Protein AF-A0A662CBF0-F1 (afdb_monomer)

Secondary structure (DSSP, 8-state):
------------EEEGGGGTTS-HHHHHHHHHHHT-SEEEEE-SGGGGSTTHHHHHHHHTTTS-EEEEE------

Nearest PDB structures (foldseek):
  2zds-assembly1_E  TM=6.914E-01  e=1.122E-02  Streptomyces coelicolor
  1ujp-assembly1_A  TM=5.250E-01  e=5.197E-01  Thermus thermophilus HB8
  1wxj-assembly1_A  TM=5.218E-01  e=6.382E-01  Thermus thermophilus HB8
  2w4l-assembly1_B  TM=5.040E-01  e=1.665E+00  Homo sapiens

Solvent-accessible surface area (backbone atoms only — not comparable to full-atom values): 4631 Å² total; per-residue (Å²): 137,80,83,80,81,82,68,76,82,81,78,48,59,39,51,42,66,82,46,68,91,51,61,68,67,58,49,30,50,48,24,42,76,71,66,36,76,13,27,30,40,58,58,52,75,65,74,75,40,85,64,36,67,61,54,51,56,58,47,38,72,60,27,40,72,78,43,76,42,74,63,91,74,76,128

pLDDT: mean 87.04, std 15.93, range [42.69, 98.5]

Sequence (75 aa):
MGYNFFMAAVEVLLSTGSLYTFPLEKSFYLANRAGFDGVELVANEVYRRPRVEEYLRALSRIAPIRVIHAPFVVD

Foldseek 3Di:
DDDPPPDPPDAFAAECVVVVVDDSLVSLQCCLVVPGQFHAAEPDCCVVDVVSVVVLVVSCVSGNHPHYHDDPDPD

Radius of gyration: 14.68 Å; Cα contacts (8 Å, |Δi|>4): 85; chains: 1; bounding box: 37×27×52 Å

Structure (mmCIF, N/CA/C/O backbone):
data_AF-A0A662CBF0-F1
#
_entry.id   AF-A0A662CBF0-F1
#
loop_
_atom_site.group_PDB
_atom_site.id
_atom_site.type_symbol
_atom_site.label_atom_id
_atom_site.label_alt_id
_atom_site.label_comp_id
_atom_site.label_asym_id
_atom_site.label_entity_id
_atom_site.label_seq_id
_atom_site.pdbx_PDB_ins_code
_atom_site.Cartn_x
_atom_site.Cartn_y
_atom_site.Cartn_z
_atom_site.occupancy
_atom_site.B_iso_or_equiv
_atom_site.auth_seq_id
_atom_site.auth_comp_id
_atom_site.auth_asym_id
_atom_site.auth_atom_id
_atom_site.pdbx_PDB_model_num
ATOM 1 N N . MET A 1 1 ? -6.874 12.522 36.636 1.00 42.69 1 MET A N 1
ATOM 2 C CA . MET A 1 1 ? -6.224 13.246 35.524 1.00 42.69 1 MET A CA 1
ATOM 3 C C . MET A 1 1 ? -6.538 12.468 34.252 1.00 42.69 1 MET A C 1
ATOM 5 O O . MET A 1 1 ? -5.846 11.513 33.940 1.00 42.69 1 MET A O 1
ATOM 9 N N . GLY A 1 2 ? -7.697 12.737 33.646 1.00 52.12 2 GLY A N 1
ATOM 10 C CA . GLY A 1 2 ? -8.161 12.011 32.460 1.00 52.12 2 GLY A CA 1
ATOM 11 C C . GLY A 1 2 ? -7.551 12.639 31.217 1.00 52.12 2 GLY A C 1
ATOM 12 O O . GLY A 1 2 ? -7.698 13.844 31.021 1.00 52.12 2 GLY A O 1
ATOM 13 N N . TYR A 1 3 ? -6.839 11.856 30.411 1.00 54.41 3 TYR A N 1
ATOM 14 C CA . TYR A 1 3 ? -6.363 12.322 29.114 1.00 54.41 3 TYR A CA 1
ATOM 15 C C . TYR A 1 3 ? -7.577 12.556 28.216 1.00 54.41 3 TYR A C 1
ATOM 17 O O . TYR A 1 3 ? -8.280 11.621 27.837 1.00 54.41 3 TYR A O 1
ATOM 25 N N . ASN A 1 4 ? -7.849 13.826 27.931 1.00 51.47 4 ASN A N 1
ATOM 26 C CA . ASN A 1 4 ? -8.938 14.254 27.070 1.00 51.47 4 ASN A CA 1
ATOM 27 C C . ASN A 1 4 ? -8.505 14.009 25.614 1.00 51.47 4 ASN A C 1
ATOM 29 O O . ASN A 1 4 ? -7.912 14.875 24.978 1.00 51.47 4 ASN A O 1
ATOM 33 N N . PHE A 1 5 ? -8.742 12.793 25.115 1.00 57.00 5 PHE A N 1
ATOM 34 C CA . PHE A 1 5 ? -8.436 12.327 23.752 1.00 57.00 5 PHE A CA 1
ATOM 35 C C . PHE A 1 5 ? -9.360 12.951 22.684 1.00 57.00 5 PHE A C 1
ATOM 37 O O . PHE A 1 5 ? -9.789 12.283 21.745 1.00 57.00 5 PHE A O 1
ATOM 44 N N . PHE A 1 6 ? -9.697 14.238 22.800 1.00 55.41 6 PHE A N 1
ATOM 45 C 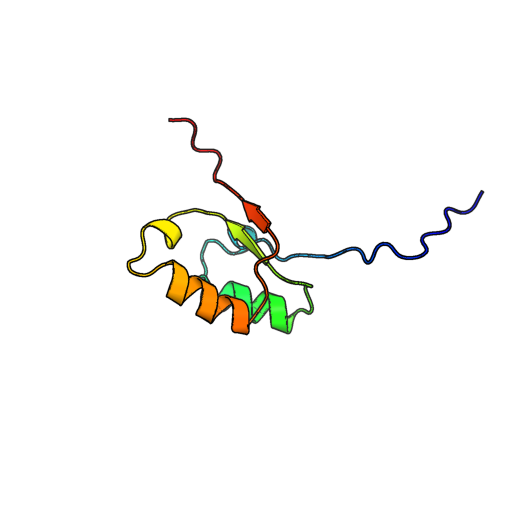CA . PHE A 1 6 ? -10.424 14.927 21.739 1.00 55.41 6 PHE A CA 1
ATOM 46 C C . PHE A 1 6 ? -9.487 15.191 20.541 1.00 55.41 6 PHE A C 1
ATOM 48 O O . PHE A 1 6 ? -8.859 16.235 20.422 1.00 55.41 6 PHE A O 1
ATOM 55 N N . MET A 1 7 ? -9.426 14.189 19.659 1.00 55.97 7 MET A N 1
ATOM 56 C CA . MET A 1 7 ? -9.537 14.326 18.203 1.00 55.97 7 MET A CA 1
ATOM 57 C C . MET A 1 7 ? -8.434 15.069 17.426 1.00 55.97 7 MET A C 1
ATOM 59 O O . MET A 1 7 ? -8.733 15.913 16.585 1.00 55.97 7 MET A O 1
ATOM 63 N N . ALA A 1 8 ? -7.178 14.635 17.529 1.00 58.62 8 ALA A N 1
ATOM 64 C CA . ALA A 1 8 ? -6.518 14.348 16.253 1.00 58.62 8 ALA A CA 1
ATOM 65 C C . ALA A 1 8 ? -7.131 13.026 15.776 1.00 58.62 8 ALA A C 1
ATOM 67 O O . ALA A 1 8 ? -7.058 12.040 16.509 1.00 58.62 8 ALA A O 1
ATOM 68 N N . ALA A 1 9 ? -7.828 13.010 14.637 1.00 73.31 9 ALA A N 1
ATOM 69 C CA . ALA A 1 9 ? -8.334 11.757 14.082 1.00 73.31 9 ALA A CA 1
ATOM 70 C C . ALA A 1 9 ? -7.134 10.818 13.885 1.00 73.31 9 ALA A C 1
ATOM 72 O O . ALA A 1 9 ? -6.226 11.130 13.116 1.00 73.31 9 ALA A O 1
ATOM 73 N N . VAL A 1 10 ? -7.077 9.733 14.661 1.00 87.00 10 VAL A N 1
ATOM 74 C CA . VAL A 1 10 ? -6.006 8.744 14.540 1.00 87.00 10 VAL A CA 1
ATOM 75 C C . VAL A 1 10 ? -6.289 7.955 13.274 1.00 87.00 10 VAL A C 1
ATOM 77 O O . VAL A 1 10 ? -7.277 7.230 13.227 1.00 87.00 10 VAL A O 1
ATOM 80 N N . GLU A 1 11 ? -5.440 8.117 12.261 1.00 93.25 11 GLU A N 1
ATOM 81 C CA . GLU A 1 11 ? -5.514 7.296 11.057 1.00 93.25 11 GLU A CA 1
ATOM 82 C C . GLU A 1 11 ? -4.898 5.920 11.334 1.00 93.25 11 GLU A C 1
ATOM 84 O O . GLU A 1 11 ? -3.778 5.802 11.843 1.00 93.25 11 GLU A O 1
ATOM 89 N N . VAL A 1 12 ? -5.627 4.872 10.970 1.00 96.06 12 VAL A N 1
ATOM 90 C CA . VAL A 1 12 ? -5.167 3.487 11.004 1.00 96.06 12 VAL A CA 1
ATOM 91 C C . VAL A 1 12 ? -5.018 3.007 9.567 1.00 96.06 12 VAL A C 1
ATOM 93 O O . VAL A 1 12 ? -5.976 2.969 8.797 1.00 96.06 12 VAL A O 1
ATOM 96 N N . LEU A 1 13 ? -3.798 2.619 9.199 1.00 98.00 13 LEU A N 1
ATOM 97 C CA . LEU A 1 13 ? -3.445 2.234 7.833 1.00 98.00 13 LEU A CA 1
ATOM 98 C C . LEU A 1 13 ? -3.139 0.741 7.744 1.00 98.00 13 LEU A C 1
ATOM 100 O O . LEU A 1 13 ? -2.516 0.175 8.644 1.00 98.00 13 LEU A O 1
ATOM 104 N N . LEU A 1 14 ? -3.508 0.113 6.626 1.00 97.81 14 LEU A N 1
ATOM 105 C CA . LEU A 1 14 ? -3.026 -1.228 6.307 1.00 97.81 14 LEU A CA 1
ATOM 106 C C . LEU A 1 14 ? -1.657 -1.132 5.624 1.00 97.81 14 LEU A C 1
ATOM 108 O O . LEU A 1 14 ? -1.541 -0.568 4.533 1.00 97.81 14 LEU A O 1
ATOM 112 N N . SER A 1 15 ? -0.630 -1.733 6.224 1.00 96.62 15 SER A N 1
ATOM 113 C CA . SER A 1 15 ? 0.656 -1.914 5.550 1.00 96.62 15 SER A CA 1
ATOM 114 C C . SER A 1 15 ? 0.527 -2.937 4.428 1.00 96.62 15 SER A C 1
ATOM 116 O O . SER A 1 15 ? 0.144 -4.089 4.645 1.00 96.62 15 SER A O 1
ATOM 118 N N . THR A 1 16 ? 0.898 -2.543 3.213 1.00 95.50 16 THR A N 1
ATOM 119 C CA . THR A 1 16 ? 0.987 -3.475 2.077 1.00 95.50 16 THR A CA 1
ATOM 120 C C . THR A 1 16 ? 2.067 -4.542 2.289 1.00 95.50 16 THR A C 1
ATOM 122 O O . THR A 1 16 ? 1.946 -5.638 1.740 1.00 95.50 16 THR A O 1
ATOM 125 N N . GLY A 1 17 ? 3.058 -4.286 3.154 1.00 93.50 17 GLY A N 1
ATOM 126 C CA . GLY A 1 17 ? 4.063 -5.265 3.574 1.00 93.50 17 GLY A CA 1
ATOM 127 C C . GLY A 1 17 ? 3.485 -6.417 4.398 1.00 93.50 17 GLY A C 1
ATOM 128 O O . GLY A 1 17 ? 3.965 -7.544 4.294 1.00 93.50 17 GLY A O 1
ATOM 129 N N . SER A 1 18 ? 2.397 -6.187 5.143 1.00 95.12 18 SER A N 1
ATOM 130 C CA . SER A 1 18 ? 1.700 -7.248 5.888 1.00 95.12 18 SER A CA 1
ATOM 131 C C . SER A 1 18 ? 1.061 -8.302 4.978 1.00 95.12 18 SER A C 1
ATOM 133 O O . SER A 1 18 ? 0.787 -9.412 5.426 1.00 95.12 18 SER A O 1
ATOM 135 N N . LEU A 1 19 ? 0.837 -7.971 3.702 1.00 94.69 19 LEU A N 1
ATOM 136 C CA . LEU A 1 19 ? 0.233 -8.841 2.691 1.00 94.69 19 LEU A CA 1
ATOM 137 C C . LEU A 1 19 ? 1.147 -9.001 1.464 1.00 94.69 19 LEU A C 1
ATOM 139 O O . LEU A 1 19 ? 0.655 -9.085 0.342 1.00 94.69 19 LEU A O 1
ATOM 143 N N . TYR A 1 20 ? 2.471 -9.044 1.654 1.00 90.25 20 TYR A N 1
ATOM 144 C CA . TYR A 1 20 ? 3.453 -9.041 0.555 1.00 90.25 20 TYR A CA 1
ATOM 145 C C . TYR A 1 20 ? 3.315 -10.204 -0.450 1.00 90.25 20 TYR A C 1
ATOM 147 O O . TYR A 1 20 ? 3.836 -10.127 -1.560 1.00 90.25 20 TYR A O 1
ATOM 155 N N . THR A 1 21 ? 2.617 -11.283 -0.084 1.00 91.50 21 THR A N 1
ATOM 156 C CA . THR A 1 21 ? 2.325 -12.426 -0.966 1.00 91.50 21 THR A CA 1
ATOM 157 C C . THR A 1 21 ? 1.101 -12.209 -1.860 1.00 91.50 21 THR A C 1
ATOM 159 O O . THR A 1 21 ? 0.851 -13.003 -2.768 1.00 91.50 21 THR A O 1
ATOM 162 N N . PHE A 1 22 ? 0.308 -11.162 -1.619 1.00 93.94 22 PHE A N 1
ATOM 163 C CA . PHE A 1 22 ? -0.858 -10.822 -2.427 1.00 93.94 22 PHE A CA 1
ATOM 164 C C . PHE A 1 22 ? -0.516 -9.786 -3.502 1.00 93.94 22 PHE A C 1
ATOM 166 O O . PHE A 1 22 ? 0.343 -8.928 -3.295 1.00 93.94 22 PHE A O 1
ATOM 173 N N . PRO A 1 23 ? -1.229 -9.803 -4.647 1.00 93.75 23 PRO A N 1
ATOM 174 C CA . PRO A 1 23 ? -1.171 -8.698 -5.592 1.00 93.75 23 PRO A CA 1
ATOM 175 C C . PRO A 1 23 ? -1.520 -7.382 -4.893 1.00 93.75 23 PRO A C 1
ATOM 177 O O . PRO A 1 23 ? -2.480 -7.328 -4.125 1.00 93.75 23 PRO A O 1
ATOM 180 N N . LEU A 1 24 ? -0.784 -6.314 -5.205 1.00 94.50 24 LEU A N 1
ATOM 181 C CA . LEU A 1 24 ? -0.936 -5.023 -4.529 1.00 94.50 24 LEU A CA 1
ATOM 182 C C . LEU A 1 24 ? -2.380 -4.493 -4.571 1.00 94.50 24 LEU A C 1
ATOM 184 O O . LEU A 1 24 ? -2.888 -4.003 -3.569 1.00 94.50 24 LEU A O 1
ATO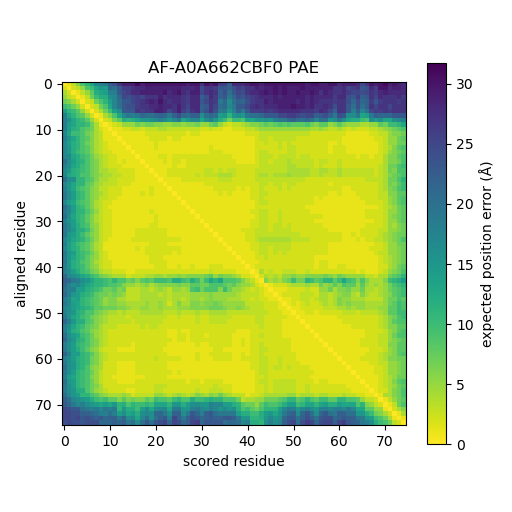M 188 N N . GLU A 1 25 ? -3.072 -4.668 -5.698 1.00 96.19 25 GLU A N 1
ATOM 189 C CA . GLU A 1 25 ? -4.487 -4.308 -5.851 1.00 96.19 25 GLU A CA 1
ATOM 190 C C . GLU A 1 25 ? -5.391 -4.986 -4.810 1.00 96.19 25 GLU A C 1
ATOM 192 O O . GLU A 1 25 ? -6.266 -4.347 -4.223 1.00 96.19 25 GLU A O 1
ATOM 197 N N . LYS A 1 26 ? -5.138 -6.264 -4.506 1.00 97.56 26 LYS A N 1
ATOM 198 C CA . LYS A 1 26 ? -5.893 -7.009 -3.494 1.00 97.56 26 LYS A CA 1
ATOM 199 C C . LYS A 1 26 ? -5.692 -6.408 -2.103 1.00 97.56 26 LYS A C 1
ATOM 201 O O . LYS A 1 26 ? -6.656 -6.331 -1.345 1.00 97.56 26 LYS A O 1
ATOM 206 N N . SER A 1 27 ? -4.485 -5.950 -1.776 1.00 97.12 27 SER A N 1
ATOM 207 C CA . SER A 1 27 ? -4.204 -5.286 -0.497 1.00 97.12 27 SER A CA 1
ATOM 208 C C . SER A 1 27 ? -5.002 -3.987 -0.344 1.00 97.12 27 SER A C 1
ATOM 210 O O . SER A 1 27 ? -5.575 -3.754 0.716 1.00 97.12 27 SER A O 1
ATOM 212 N N . PHE A 1 28 ? -5.135 -3.190 -1.409 1.00 98.31 28 PHE A N 1
ATOM 213 C CA . PHE A 1 28 ? -5.955 -1.970 -1.400 1.00 98.31 28 PHE A CA 1
ATOM 214 C C . PHE A 1 28 ? -7.448 -2.278 -1.225 1.00 98.31 28 PHE A C 1
ATOM 216 O O . PHE A 1 28 ? -8.114 -1.646 -0.405 1.00 98.31 28 PHE A O 1
ATOM 223 N N . TYR A 1 29 ? -7.975 -3.284 -1.935 1.00 98.50 29 TYR A N 1
ATOM 224 C CA . TYR A 1 29 ? -9.366 -3.715 -1.745 1.00 98.50 29 TYR A CA 1
ATOM 225 C C . TYR A 1 29 ? -9.636 -4.190 -0.317 1.00 98.50 29 TYR A C 1
ATOM 227 O O . TYR A 1 29 ? -10.684 -3.874 0.243 1.00 98.50 29 TYR A O 1
ATOM 235 N N . LEU A 1 30 ? -8.706 -4.945 0.275 1.00 98.44 30 LEU A N 1
ATOM 236 C CA . LEU A 1 30 ? -8.831 -5.421 1.651 1.00 98.44 30 LEU A CA 1
ATOM 237 C C . LEU A 1 30 ? -8.767 -4.271 2.660 1.00 98.44 30 LEU A C 1
ATOM 239 O O . LEU A 1 30 ? -9.581 -4.265 3.579 1.00 98.44 30 LEU A O 1
ATOM 243 N N . ALA A 1 31 ? -7.882 -3.288 2.461 1.00 98.31 31 ALA A N 1
ATOM 244 C CA . ALA A 1 31 ? -7.811 -2.092 3.302 1.00 98.31 31 ALA A CA 1
ATOM 245 C C . ALA A 1 31 ? -9.149 -1.338 3.319 1.00 98.31 31 ALA A C 1
ATOM 247 O O . ALA A 1 31 ? -9.716 -1.111 4.387 1.00 98.31 31 ALA A O 1
ATOM 248 N N . ASN A 1 32 ? -9.692 -1.044 2.132 1.00 98.38 32 ASN A N 1
ATOM 249 C CA . ASN A 1 32 ? -10.974 -0.353 1.994 1.00 98.38 32 ASN A CA 1
ATOM 250 C C . ASN A 1 32 ? -12.126 -1.163 2.607 1.00 98.38 32 ASN A C 1
ATOM 252 O O . ASN A 1 32 ? -12.919 -0.648 3.389 1.00 98.38 32 ASN A O 1
ATOM 256 N N . ARG A 1 33 ? -12.201 -2.466 2.304 1.00 98.44 33 ARG A N 1
ATOM 257 C CA . ARG A 1 33 ? -13.267 -3.341 2.816 1.00 98.44 33 ARG A CA 1
ATOM 258 C C . ARG A 1 33 ? -13.229 -3.494 4.340 1.00 98.44 33 ARG A C 1
ATOM 260 O O . ARG A 1 33 ? -14.280 -3.690 4.942 1.00 98.44 33 ARG A O 1
ATOM 267 N N . ALA A 1 34 ? -12.046 -3.455 4.945 1.00 97.94 34 ALA A N 1
ATOM 268 C CA . ALA A 1 34 ? -11.868 -3.594 6.387 1.00 97.94 34 ALA A CA 1
ATOM 269 C C . ALA A 1 34 ? -12.011 -2.268 7.158 1.00 97.94 34 ALA A C 1
ATOM 271 O O . ALA A 1 34 ? -12.012 -2.299 8.385 1.00 97.94 34 ALA A O 1
ATOM 272 N N . GLY A 1 35 ? -12.166 -1.132 6.467 1.00 97.56 35 GLY A N 1
ATOM 273 C CA . GLY A 1 35 ? -12.383 0.173 7.095 1.00 97.56 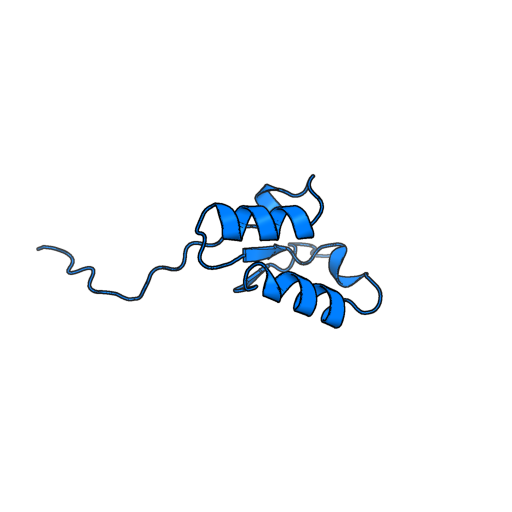35 GLY A CA 1
ATOM 274 C C . GLY A 1 35 ? -11.111 0.870 7.583 1.00 97.56 35 GLY A C 1
ATOM 275 O O . GLY A 1 35 ? -11.198 1.696 8.484 1.00 97.56 35 GLY A O 1
ATOM 276 N N . PHE A 1 36 ? -9.944 0.545 7.016 1.00 98.19 36 PHE A N 1
ATOM 277 C CA . PHE A 1 36 ? -8.727 1.333 7.241 1.00 98.19 36 PHE A CA 1
ATOM 278 C C . PHE A 1 36 ? -8.831 2.698 6.543 1.00 98.19 36 PHE A C 1
ATOM 280 O O . PHE A 1 36 ? -9.424 2.811 5.469 1.00 98.19 36 PHE A O 1
ATOM 287 N N . ASP A 1 37 ? -8.165 3.714 7.090 1.00 97.62 37 ASP A N 1
ATOM 288 C CA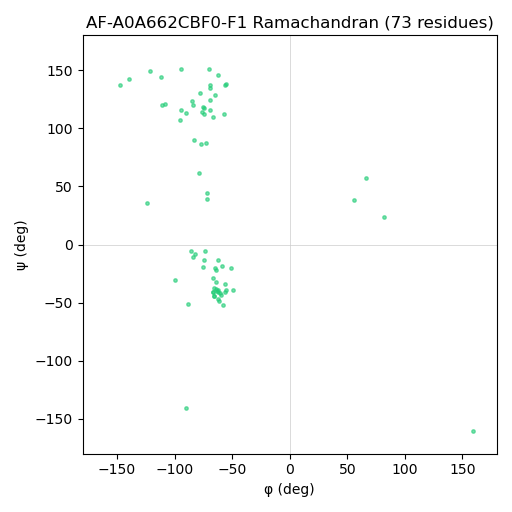 . ASP A 1 37 ? -8.152 5.087 6.554 1.00 97.62 37 ASP A CA 1
ATOM 289 C C . ASP A 1 37 ? -7.295 5.245 5.284 1.00 97.62 37 ASP A C 1
ATOM 291 O O . ASP A 1 37 ? -7.245 6.311 4.653 1.00 97.62 37 ASP A O 1
ATOM 295 N N . GLY A 1 38 ? -6.599 4.172 4.909 1.00 97.94 38 GLY A N 1
ATOM 296 C CA . GLY A 1 38 ? -5.756 4.078 3.734 1.00 97.94 38 GLY A CA 1
ATOM 297 C C . GLY A 1 38 ? -4.740 2.953 3.844 1.00 97.94 38 GLY A C 1
ATOM 298 O O . GLY A 1 38 ? -4.872 2.019 4.642 1.00 9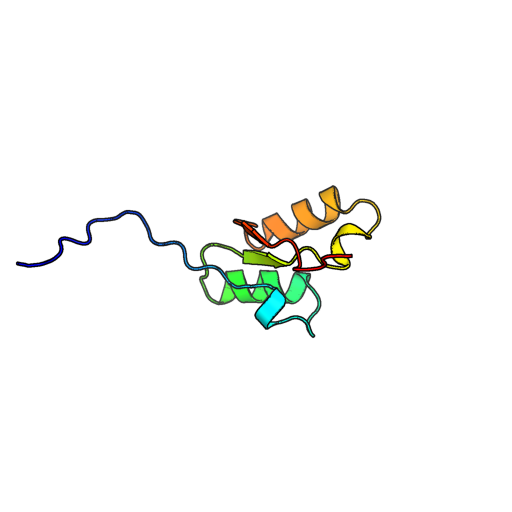7.94 38 GLY A O 1
ATOM 299 N N . VAL A 1 39 ? -3.701 3.064 3.025 1.00 98.00 39 VAL A N 1
ATOM 300 C CA . VAL A 1 39 ? -2.580 2.131 3.017 1.00 98.00 39 VAL A CA 1
ATOM 301 C C . VAL A 1 39 ? -1.256 2.829 3.285 1.00 98.00 39 VAL A C 1
ATOM 303 O O . VAL A 1 39 ? -1.033 3.981 2.895 1.00 98.00 39 VAL A O 1
ATOM 306 N N . GLU A 1 40 ? -0.357 2.074 3.901 1.00 96.94 40 GLU A N 1
ATOM 307 C CA . GLU A 1 40 ? 1.078 2.313 3.845 1.00 96.94 40 GLU A CA 1
ATOM 308 C C . GLU A 1 40 ? 1.655 1.455 2.705 1.00 96.94 40 GLU A C 1
ATOM 310 O O . GLU A 1 40 ? 1.534 0.222 2.685 1.00 96.94 40 GLU A O 1
ATOM 315 N N . LEU A 1 41 ? 2.188 2.129 1.683 1.00 95.62 41 LEU A N 1
ATOM 316 C CA . LEU A 1 41 ? 2.738 1.504 0.488 1.00 95.62 41 LEU A CA 1
ATOM 317 C C . LEU A 1 41 ? 4.224 1.208 0.695 1.00 95.62 41 LEU A C 1
ATOM 319 O O . LEU A 1 41 ? 5.037 2.130 0.705 1.00 95.62 41 LEU A O 1
ATOM 323 N N . VAL A 1 42 ? 4.588 -0.070 0.740 1.00 93.06 42 VAL A N 1
ATOM 324 C CA . VAL A 1 42 ? 5.988 -0.490 0.745 1.00 93.06 42 VAL A CA 1
ATOM 325 C C . VAL A 1 42 ? 6.555 -0.338 -0.664 1.00 93.06 42 VAL A C 1
ATOM 327 O O . VAL A 1 42 ? 6.092 -0.975 -1.618 1.00 93.06 42 VAL A O 1
ATOM 330 N N . ALA A 1 43 ? 7.568 0.513 -0.799 1.00 82.19 43 ALA A N 1
ATOM 331 C CA . ALA A 1 43 ? 8.199 0.881 -2.058 1.00 82.19 43 ALA A CA 1
ATOM 332 C C . ALA A 1 43 ? 9.182 -0.185 -2.565 1.00 82.19 43 ALA A C 1
ATOM 334 O O . ALA A 1 43 ? 10.369 0.067 -2.718 1.00 82.19 43 ALA A O 1
ATOM 335 N N . ASN A 1 44 ? 8.680 -1.388 -2.838 1.00 79.06 44 ASN A N 1
ATOM 336 C CA . ASN A 1 44 ? 9.468 -2.474 -3.427 1.00 79.06 44 ASN A CA 1
ATOM 337 C C . ASN A 1 44 ? 9.387 -2.434 -4.970 1.00 79.06 44 ASN A C 1
ATOM 339 O O . ASN A 1 44 ? 9.342 -1.374 -5.598 1.00 79.06 44 ASN A O 1
ATOM 343 N N . GLU A 1 45 ? 9.290 -3.610 -5.592 1.00 78.69 45 GLU A N 1
ATOM 344 C CA . GLU A 1 45 ? 9.215 -3.856 -7.038 1.00 78.69 45 GLU A CA 1
ATOM 345 C C . GLU A 1 45 ? 8.155 -3.033 -7.790 1.00 78.69 45 GLU A C 1
ATOM 347 O O . GLU A 1 45 ? 8.263 -2.843 -9.000 1.00 78.69 45 GLU A O 1
ATOM 352 N N . VAL A 1 46 ? 7.140 -2.499 -7.097 1.00 82.44 46 VAL A N 1
ATOM 353 C CA . VAL A 1 46 ? 6.095 -1.667 -7.712 1.00 82.44 46 VAL A CA 1
ATOM 354 C C . VAL A 1 46 ? 6.671 -0.455 -8.451 1.00 82.44 46 VAL A C 1
ATOM 356 O O . VAL A 1 46 ? 6.158 -0.099 -9.512 1.00 82.44 46 VAL A O 1
ATOM 359 N N . TYR A 1 47 ? 7.769 0.127 -7.956 1.00 84.44 47 TY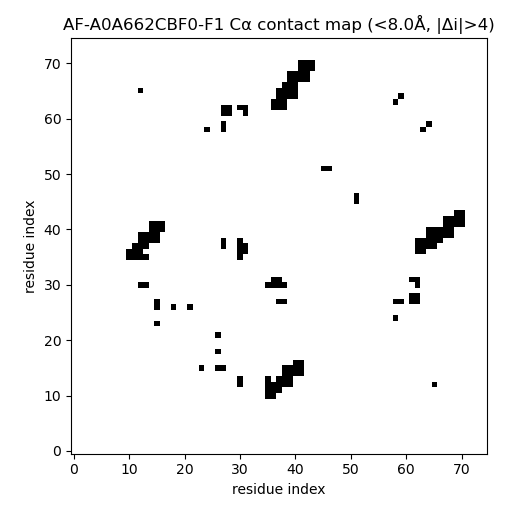R A N 1
ATOM 360 C CA . TYR A 1 47 ? 8.420 1.282 -8.582 1.00 84.44 47 TYR A CA 1
ATOM 361 C C . TYR A 1 47 ? 9.213 0.939 -9.845 1.00 84.44 47 TYR A C 1
ATOM 363 O O . TYR A 1 47 ? 9.516 1.833 -10.630 1.00 84.44 47 TYR A O 1
ATOM 371 N N . ARG A 1 48 ? 9.475 -0.347 -10.105 1.00 85.88 48 ARG A N 1
ATOM 372 C CA . ARG A 1 48 ? 10.070 -0.805 -11.371 1.00 85.88 48 ARG A CA 1
ATOM 373 C C . ARG A 1 48 ? 9.032 -0.959 -12.488 1.00 85.88 48 ARG A C 1
ATOM 375 O O . ARG A 1 48 ? 9.397 -1.199 -13.637 1.00 85.88 48 ARG A O 1
ATOM 382 N N . ARG A 1 49 ? 7.735 -0.832 -12.181 1.00 88.06 49 ARG A N 1
ATOM 383 C CA . ARG A 1 49 ? 6.656 -0.991 -13.162 1.00 88.06 49 ARG A CA 1
ATOM 384 C C . ARG A 1 49 ? 6.650 0.170 -14.170 1.00 88.06 49 ARG A C 1
ATOM 386 O O . ARG A 1 49 ? 6.655 1.333 -13.759 1.00 88.06 49 ARG A O 1
ATOM 393 N N . PRO A 1 50 ? 6.511 -0.101 -15.481 1.00 92.06 50 PRO A N 1
ATOM 394 C CA . PRO A 1 50 ? 6.225 0.945 -16.456 1.00 92.06 50 PRO A CA 1
ATOM 395 C C . PRO A 1 50 ? 4.958 1.716 -16.079 1.00 92.06 50 PRO A C 1
ATOM 397 O O . PRO A 1 50 ? 3.951 1.114 -15.702 1.00 92.06 50 PRO A O 1
ATOM 400 N N . ARG A 1 51 ? 4.996 3.048 -16.207 1.00 93.56 51 ARG A N 1
ATOM 401 C CA . ARG A 1 51 ? 3.866 3.938 -15.875 1.00 93.56 51 ARG A CA 1
ATOM 402 C C . ARG A 1 51 ? 3.371 3.751 -14.429 1.00 93.56 51 ARG A C 1
ATOM 404 O O . ARG A 1 51 ? 2.170 3.819 -14.169 1.00 93.56 51 ARG A O 1
ATOM 411 N N . VAL A 1 52 ? 4.295 3.529 -13.484 1.00 93.00 52 VAL A N 1
ATOM 412 C CA . VAL A 1 52 ? 3.980 3.337 -12.056 1.00 93.00 52 VAL A CA 1
ATOM 413 C C . VAL A 1 52 ? 3.046 4.417 -11.506 1.00 93.00 52 VAL A C 1
ATOM 415 O O . VAL A 1 52 ? 2.119 4.092 -10.775 1.00 93.00 52 VAL A O 1
ATOM 418 N N . GLU A 1 53 ? 3.207 5.679 -11.905 1.00 94.25 53 GLU A N 1
ATOM 419 C CA . GLU A 1 53 ? 2.336 6.766 -11.446 1.00 94.25 53 GLU A CA 1
ATOM 420 C C . GLU A 1 53 ? 0.860 6.552 -11.804 1.00 94.25 53 GLU A C 1
ATOM 422 O O . GLU A 1 53 ? -0.016 6.767 -10.971 1.00 94.25 53 GLU A O 1
ATOM 427 N N . GLU A 1 54 ? 0.563 6.110 -13.028 1.00 97.12 54 GLU A N 1
ATOM 428 C CA . GLU A 1 54 ? -0.810 5.824 -13.457 1.00 97.12 54 GLU A CA 1
ATOM 429 C C . GLU A 1 54 ? -1.376 4.626 -12.696 1.00 97.12 54 GLU A C 1
ATOM 431 O O . GLU A 1 54 ? -2.523 4.659 -12.24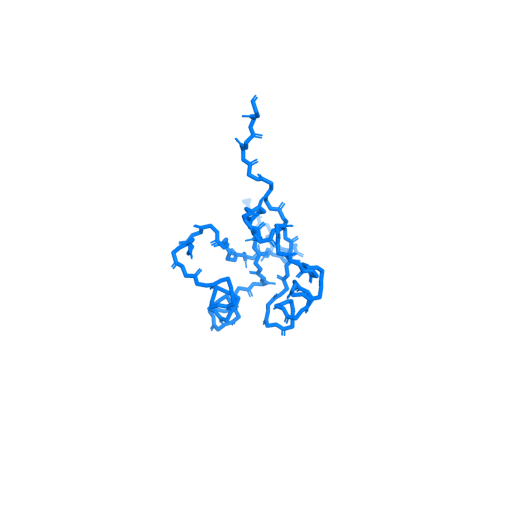7 1.00 97.12 54 GLU A O 1
ATOM 436 N N . TYR A 1 55 ? -0.550 3.597 -12.501 1.00 95.31 55 TYR A N 1
ATOM 437 C CA . TYR A 1 55 ? -0.924 2.418 -11.733 1.00 95.31 55 TYR A CA 1
ATOM 438 C C . TYR A 1 55 ? -1.245 2.770 -10.273 1.00 95.31 55 TYR A C 1
ATOM 440 O O . TYR A 1 55 ? -2.311 2.410 -9.777 1.00 95.31 55 TYR A O 1
ATOM 448 N N . LEU A 1 56 ? -0.386 3.541 -9.600 1.00 95.44 56 LEU A N 1
ATOM 449 C CA . LEU A 1 56 ? -0.619 3.988 -8.225 1.00 95.44 56 LEU A CA 1
ATOM 450 C C . LEU A 1 56 ? -1.823 4.932 -8.128 1.00 95.44 56 LEU A C 1
ATOM 452 O O . LEU A 1 56 ? -2.602 4.821 -7.185 1.00 95.44 56 LEU A O 1
ATOM 456 N N . ARG A 1 57 ? -2.047 5.813 -9.114 1.00 96.62 57 ARG A N 1
ATOM 457 C CA . ARG A 1 57 ? -3.267 6.640 -9.174 1.00 96.62 57 ARG A CA 1
ATOM 458 C C . ARG A 1 57 ? -4.527 5.792 -9.313 1.00 96.62 57 ARG A C 1
ATOM 460 O O . ARG A 1 57 ? -5.537 6.135 -8.707 1.00 96.62 57 ARG A O 1
ATOM 467 N N . ALA A 1 58 ? -4.486 4.713 -10.095 1.00 97.38 58 ALA A N 1
ATOM 468 C CA . ALA A 1 58 ? -5.611 3.793 -10.222 1.00 97.38 58 ALA A CA 1
ATOM 469 C C . ALA A 1 58 ? -5.891 3.063 -8.901 1.00 97.38 58 ALA A C 1
ATOM 471 O O . ALA A 1 58 ? -7.042 3.025 -8.472 1.00 97.38 58 ALA A O 1
ATOM 472 N N . LEU A 1 59 ? -4.849 2.573 -8.222 1.00 97.25 59 LEU A N 1
ATOM 473 C CA . LEU A 1 59 ? -4.975 1.938 -6.908 1.00 97.25 59 LEU A CA 1
ATOM 474 C C . LEU A 1 59 ? -5.500 2.900 -5.834 1.00 97.25 59 LEU A C 1
ATOM 476 O O . LEU A 1 59 ? -6.388 2.527 -5.070 1.00 97.25 59 LEU A O 1
ATOM 480 N N . SER A 1 60 ? -5.049 4.157 -5.828 1.00 97.56 60 SER A N 1
ATOM 481 C CA . SER A 1 60 ? -5.526 5.185 -4.891 1.00 97.56 60 SER A CA 1
ATOM 482 C C . SER A 1 60 ? -7.018 5.515 -5.017 1.00 97.56 60 SER A C 1
ATOM 484 O O . SER A 1 60 ? -7.567 6.156 -4.126 1.00 97.56 60 SER A O 1
ATOM 486 N N . ARG A 1 61 ? -7.698 5.076 -6.091 1.00 98.00 61 ARG A N 1
ATOM 487 C CA . ARG A 1 61 ? -9.168 5.151 -6.198 1.00 98.00 61 ARG A CA 1
ATOM 488 C C . ARG A 1 61 ? -9.883 4.092 -5.350 1.00 98.00 61 ARG A C 1
ATOM 490 O O . ARG A 1 61 ? -11.066 4.256 -5.085 1.00 98.00 61 ARG A O 1
ATOM 497 N N . ILE A 1 62 ? -9.190 3.019 -4.960 1.00 98.31 62 ILE A N 1
ATOM 498 C CA . ILE A 1 62 ? -9.713 1.946 -4.102 1.00 98.31 62 ILE A CA 1
ATOM 499 C C . ILE A 1 62 ? -9.489 2.296 -2.626 1.00 98.31 62 ILE A C 1
ATOM 501 O O . ILE A 1 62 ? -10.426 2.244 -1.839 1.00 98.31 62 ILE A O 1
ATOM 505 N N . ALA A 1 63 ? -8.254 2.648 -2.260 1.00 98.38 63 ALA A N 1
ATOM 506 C CA . ALA A 1 63 ? -7.871 3.099 -0.922 1.00 98.38 63 ALA A CA 1
ATOM 507 C C . ALA A 1 63 ? -6.722 4.116 -1.038 1.00 98.38 63 ALA A C 1
ATOM 509 O O . ALA A 1 63 ? -5.800 3.875 -1.819 1.00 98.38 63 ALA A O 1
ATOM 510 N N . PRO A 1 64 ? -6.728 5.235 -0.293 1.00 98.00 64 PRO A N 1
ATOM 511 C CA . PRO A 1 64 ? -5.698 6.258 -0.433 1.00 98.00 64 PRO A CA 1
ATOM 512 C C . PRO A 1 64 ? -4.339 5.764 0.077 1.00 98.00 64 PRO A C 1
ATOM 514 O O . PRO A 1 64 ? -4.238 5.177 1.154 1.00 98.00 64 PRO A O 1
ATOM 517 N N . ILE A 1 65 ? -3.275 6.057 -0.671 1.00 97.38 65 ILE A N 1
ATOM 518 C CA . ILE A 1 65 ? -1.898 5.920 -0.182 1.00 97.38 65 ILE A CA 1
ATOM 519 C C . ILE A 1 65 ? -1.621 7.098 0.751 1.00 97.38 65 ILE A C 1
ATOM 521 O O . ILE A 1 65 ? -1.609 8.246 0.305 1.00 97.38 65 ILE A O 1
ATOM 525 N N . ARG A 1 66 ? -1.414 6.820 2.039 1.00 97.06 66 ARG A 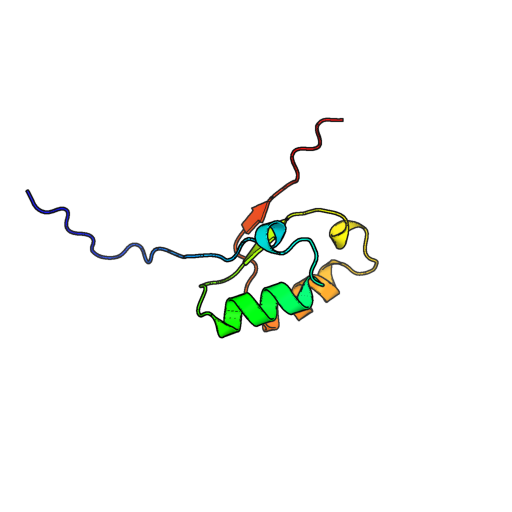N 1
ATOM 526 C CA . ARG A 1 66 ? -1.156 7.846 3.066 1.00 97.06 66 ARG A CA 1
ATOM 527 C C . ARG A 1 66 ? 0.325 7.983 3.389 1.00 97.06 66 ARG A C 1
ATOM 529 O O . ARG A 1 66 ? 0.789 9.073 3.705 1.00 97.06 66 ARG A O 1
ATOM 536 N N . VAL A 1 67 ? 1.062 6.882 3.270 1.00 95.25 67 VAL A N 1
ATOM 537 C CA . VAL A 1 67 ? 2.496 6.799 3.555 1.00 95.25 67 VAL A CA 1
ATOM 538 C C . VAL A 1 67 ? 3.165 5.927 2.500 1.00 95.25 67 VAL A C 1
ATOM 540 O O . VAL A 1 67 ? 2.596 4.923 2.071 1.00 95.25 67 VAL A O 1
ATOM 543 N N . ILE A 1 68 ? 4.376 6.307 2.096 1.00 93.19 68 ILE A N 1
ATOM 544 C CA . ILE A 1 68 ? 5.278 5.454 1.322 1.00 93.19 68 ILE A CA 1
ATOM 545 C C . ILE A 1 68 ? 6.406 5.033 2.258 1.00 93.19 68 ILE A C 1
ATOM 547 O O . ILE A 1 68 ? 7.123 5.878 2.792 1.00 93.19 68 ILE A O 1
ATOM 551 N N . HIS A 1 69 ? 6.561 3.733 2.455 1.00 90.88 69 HIS A N 1
ATOM 552 C CA . HIS A 1 69 ? 7.643 3.151 3.229 1.00 90.88 69 HIS A CA 1
ATOM 553 C C . HIS A 1 69 ? 8.758 2.749 2.268 1.00 90.88 69 HIS A C 1
ATOM 555 O O . HIS A 1 69 ? 8.630 1.790 1.505 1.00 90.88 69 HIS A O 1
ATOM 561 N N . ALA A 1 70 ? 9.848 3.515 2.282 1.00 81.31 70 ALA A N 1
ATOM 562 C CA . ALA A 1 70 ? 11.056 3.156 1.552 1.00 81.31 70 ALA A CA 1
ATOM 563 C C . ALA A 1 70 ? 11.648 1.871 2.154 1.00 81.31 70 ALA A C 1
ATOM 565 O O . ALA A 1 70 ? 11.824 1.815 3.372 1.00 81.31 70 ALA A O 1
ATOM 566 N N . PRO A 1 71 ? 11.947 0.833 1.359 1.00 70.81 71 PRO A N 1
ATOM 567 C CA . PRO A 1 71 ? 12.546 -0.373 1.902 1.00 70.81 71 PRO A CA 1
ATOM 568 C C . PRO A 1 71 ? 13.916 -0.043 2.502 1.00 70.81 71 PRO A C 1
ATOM 570 O O . PRO A 1 71 ? 14.640 0.806 1.984 1.00 70.81 71 PRO A O 1
ATOM 573 N N . PHE A 1 72 ? 14.290 -0.739 3.576 1.00 58.53 72 PHE A N 1
ATOM 574 C CA . PHE A 1 72 ? 15.609 -0.633 4.213 1.00 58.53 72 PHE A CA 1
ATOM 575 C C . PHE A 1 72 ? 16.725 -1.269 3.363 1.00 58.53 72 PHE A C 1
ATOM 577 O O . PHE A 1 72 ? 17.552 -2.015 3.884 1.00 58.53 72 PHE A O 1
ATOM 584 N N . VAL A 1 73 ? 16.750 -1.027 2.050 1.00 56.53 73 VAL A N 1
ATOM 585 C CA . VAL A 1 73 ? 17.896 -1.407 1.222 1.00 56.53 73 VAL A CA 1
ATOM 586 C C . VAL A 1 73 ? 18.930 -0.293 1.358 1.00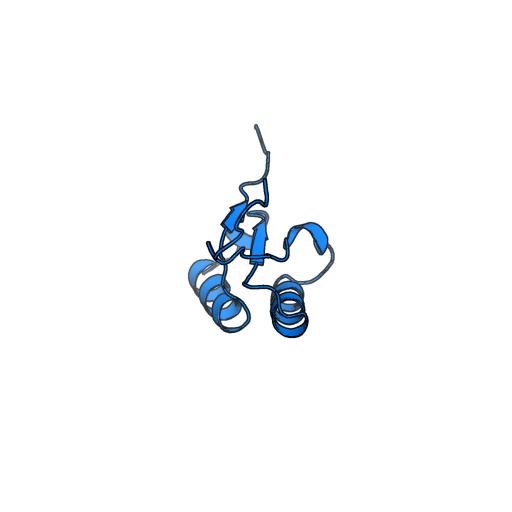 56.53 73 VAL A C 1
ATOM 588 O O . VAL A 1 73 ? 18.893 0.710 0.651 1.00 56.53 73 VAL A O 1
ATOM 591 N N . VAL A 1 74 ? 19.799 -0.449 2.356 1.00 45.00 74 VAL A N 1
ATOM 592 C CA . VAL A 1 74 ? 21.182 0.024 2.264 1.00 45.00 74 VAL A CA 1
ATOM 593 C C . VAL A 1 74 ? 21.857 -0.886 1.245 1.00 45.00 74 VAL A C 1
ATOM 595 O O . VAL A 1 74 ? 21.905 -2.097 1.465 1.00 45.00 74 VAL A O 1
ATOM 598 N N . ASP A 1 75 ? 22.279 -0.314 0.119 1.00 52.56 75 ASP A N 1
ATOM 599 C CA . ASP A 1 75 ? 23.286 -0.951 -0.736 1.00 52.56 75 ASP A CA 1
ATOM 600 C C . ASP A 1 75 ? 24.564 -1.248 0.072 1.00 52.56 75 ASP A C 1
ATOM 602 O O . ASP A 1 75 ? 24.917 -0.423 0.955 1.00 52.56 75 ASP A O 1
#

Mean predicted aligned error: 6.68 Å